Protein AF-A0A942PK74-F1 (afdb_monomer_lite)

Secondary structure (DSSP, 8-state):
-HHHHHTTSS--HHHHHH--SS-S--S---SHHHHHHHHHHHHHHHHTTPPP-PPP-S-S--

Radius of gyration: 13.96 Å; chains: 1; bounding box: 31×30×26 Å

pLDDT: mean 83.07, std 14.33, range [35.72, 98.25]

Sequence (62 aa):
KRRQRLLGFDLSESQVARLRGPAGLPIGSHTPPEIAVAIAAEMTAIKNGIAQPGWPATGSEA

Structure (mmCIF, N/CA/C/O backbone):
data_AF-A0A942PK74-F1
#
_entry.id   AF-A0A942PK74-F1
#
loop_
_atom_site.group_PDB
_atom_site.id
_atom_site.type_symbol
_atom_site.label_atom_id
_atom_site.label_alt_id
_atom_site.label_comp_id
_atom_site.label_asym_id
_atom_site.label_entity_id
_atom_site.label_seq_id
_atom_site.pdbx_PDB_ins_code
_atom_site.Cartn_x
_atom_site.Cartn_y
_atom_site.Cartn_z
_atom_site.occupancy
_atom_site.B_iso_or_equiv
_atom_site.auth_seq_id
_atom_site.auth_comp_id
_atom_site.auth_asym_id
_atom_site.auth_atom_id
_atom_site.pdbx_PDB_model_num
ATOM 1 N N . LYS A 1 1 ? -18.415 2.860 -5.440 1.00 68.38 1 LYS A N 1
ATOM 2 C CA . LYS A 1 1 ? -18.424 1.540 -6.131 1.00 68.38 1 LYS A CA 1
ATOM 3 C C . LYS A 1 1 ? -17.730 0.400 -5.353 1.00 68.38 1 LYS A C 1
ATOM 5 O O . LYS A 1 1 ? -18.416 -0.561 -5.046 1.00 68.38 1 LYS A O 1
ATOM 10 N N . ARG A 1 2 ? -16.430 0.453 -4.978 1.00 78.19 2 ARG A N 1
ATOM 11 C CA . ARG A 1 2 ? -15.759 -0.655 -4.227 1.00 78.19 2 ARG A CA 1
ATOM 12 C C . ARG A 1 2 ? -16.373 -0.925 -2.844 1.00 78.19 2 ARG A C 1
ATOM 14 O O . ARG A 1 2 ? -16.695 -2.066 -2.555 1.00 78.19 2 ARG A O 1
ATOM 21 N N . ARG A 1 3 ? -16.567 0.116 -2.025 1.00 76.38 3 ARG A N 1
ATOM 22 C CA . ARG A 1 3 ? -17.144 -0.008 -0.671 1.00 76.38 3 ARG A CA 1
ATOM 23 C C . ARG A 1 3 ? -18.572 -0.563 -0.672 1.00 76.38 3 ARG A C 1
ATOM 25 O O . ARG A 1 3 ? -18.854 -1.481 0.075 1.00 76.38 3 ARG A O 1
ATOM 32 N N . GLN A 1 4 ? -19.427 -0.083 -1.575 1.00 77.94 4 GLN A N 1
ATOM 33 C CA . GLN A 1 4 ? -20.794 -0.600 -1.746 1.00 77.94 4 GLN A CA 1
ATOM 34 C C . GLN A 1 4 ? -20.821 -2.089 -2.114 1.00 77.94 4 GLN A C 1
ATOM 36 O O . GLN A 1 4 ? -21.653 -2.818 -1.600 1.00 77.94 4 GLN A O 1
ATOM 41 N N . ARG A 1 5 ? -19.885 -2.563 -2.953 1.00 82.38 5 ARG A N 1
ATOM 42 C CA . ARG A 1 5 ? -19.773 -4.001 -3.250 1.00 82.38 5 ARG A CA 1
ATOM 43 C C . ARG A 1 5 ? -19.357 -4.819 -2.032 1.00 82.38 5 ARG A C 1
ATOM 45 O O . ARG A 1 5 ? -19.804 -5.944 -1.906 1.00 82.38 5 ARG A O 1
ATOM 52 N N . LEU A 1 6 ? -18.514 -4.268 -1.159 1.00 80.25 6 LEU A N 1
ATOM 53 C CA . LEU A 1 6 ? -18.046 -4.955 0.048 1.00 80.25 6 LEU A CA 1
ATOM 54 C C . LEU A 1 6 ? -19.153 -5.126 1.094 1.00 80.25 6 LEU A C 1
ATOM 56 O O . LEU A 1 6 ? -19.149 -6.128 1.792 1.00 80.25 6 LEU A O 1
ATOM 60 N N . LEU A 1 7 ? -20.115 -4.201 1.143 1.00 79.62 7 LEU A N 1
ATOM 61 C CA . LEU A 1 7 ? -21.322 -4.327 1.971 1.00 79.62 7 LEU A CA 1
ATOM 62 C C . LEU A 1 7 ? -22.285 -5.420 1.475 1.00 79.62 7 LEU A C 1
ATOM 64 O O . LEU A 1 7 ? -23.185 -5.806 2.206 1.00 79.62 7 LEU A 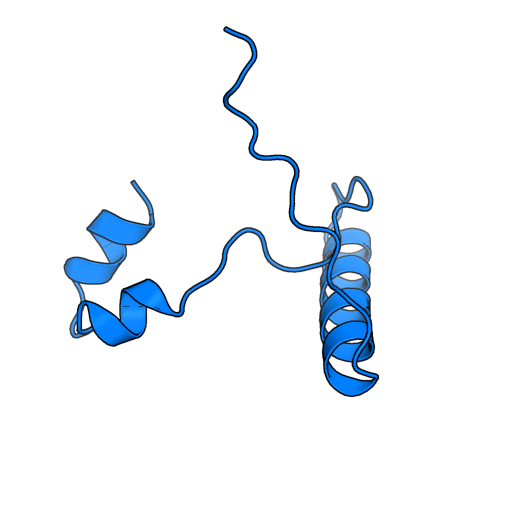O 1
ATOM 68 N N . GLY A 1 8 ? -22.119 -5.904 0.239 1.00 80.31 8 GLY A N 1
ATOM 69 C CA . GLY A 1 8 ? -22.863 -7.050 -0.295 1.00 80.31 8 GLY A CA 1
ATOM 70 C C . GLY A 1 8 ? -22.259 -8.414 0.065 1.00 80.31 8 GLY A C 1
ATOM 71 O O . GLY A 1 8 ? -22.782 -9.433 -0.372 1.00 80.31 8 GLY A O 1
ATOM 72 N N . PHE A 1 9 ? -21.153 -8.436 0.812 1.00 81.25 9 PHE A N 1
ATOM 73 C CA . PHE A 1 9 ? -20.594 -9.635 1.444 1.00 81.25 9 PHE A CA 1
ATOM 74 C C . PHE A 1 9 ? -20.932 -9.614 2.944 1.00 81.25 9 PHE A C 1
ATOM 76 O O . PHE A 1 9 ? -21.408 -8.596 3.440 1.00 81.25 9 PHE A O 1
ATOM 83 N N . ASP A 1 10 ? -20.626 -10.685 3.684 1.00 82.75 10 ASP A N 1
ATOM 84 C CA . ASP A 1 10 ? -20.767 -10.769 5.155 1.00 82.75 10 ASP A CA 1
ATOM 85 C C . ASP A 1 10 ? -19.766 -9.866 5.920 1.00 82.75 10 ASP A C 1
ATOM 87 O O . ASP A 1 10 ? -19.103 -10.277 6.874 1.00 82.75 10 ASP A O 1
ATOM 91 N N . LEU A 1 11 ? -19.602 -8.617 5.481 1.00 83.06 11 LEU A N 1
ATOM 92 C CA . LEU A 1 11 ? -18.785 -7.598 6.123 1.00 83.06 11 LEU A CA 1
ATOM 93 C C . LEU A 1 11 ? -19.689 -6.530 6.731 1.00 83.06 11 LEU A C 1
ATOM 95 O O . LEU A 1 11 ? -20.504 -5.913 6.048 1.00 83.06 11 LEU A O 1
ATOM 99 N N . SER A 1 12 ? -19.484 -6.247 8.013 1.00 86.44 12 SER A N 1
ATOM 100 C CA . SER A 1 12 ? -20.146 -5.140 8.691 1.00 86.44 12 SER A CA 1
ATOM 101 C C . SER A 1 12 ? -19.654 -3.786 8.171 1.00 86.44 12 SER A C 1
ATOM 103 O O . SER A 1 12 ? -18.529 -3.638 7.678 1.00 86.44 12 SER A O 1
ATOM 105 N N . GLU A 1 13 ? -20.461 -2.745 8.368 1.00 84.88 13 GLU A N 1
ATOM 106 C CA . GLU A 1 13 ? -20.074 -1.370 8.038 1.00 84.88 13 GLU A CA 1
ATOM 107 C C . GLU A 1 13 ? -18.768 -0.953 8.724 1.00 84.88 13 GLU A C 1
ATOM 109 O O . GLU A 1 13 ? -17.930 -0.289 8.114 1.00 84.88 13 GLU A O 1
ATOM 114 N N . SER A 1 14 ? -18.545 -1.399 9.965 1.00 86.94 14 SER A N 1
ATOM 115 C CA . SER A 1 14 ? -17.318 -1.104 10.709 1.00 86.94 14 SER A CA 1
ATOM 116 C C . SER A 1 14 ? -16.092 -1.808 10.123 1.00 86.94 14 SER A C 1
ATOM 118 O O . SER A 1 14 ? -15.003 -1.229 10.106 1.00 86.94 14 SER A O 1
ATOM 120 N N . GLN A 1 15 ? -16.244 -3.018 9.577 1.00 87.25 15 GLN A N 1
ATOM 121 C CA . GLN A 1 15 ? -15.173 -3.700 8.846 1.00 87.25 15 GLN A CA 1
ATOM 122 C C . GLN A 1 15 ? -14.858 -2.975 7.533 1.00 87.25 15 GLN A C 1
ATOM 124 O O . GLN A 1 15 ? -13.687 -2.723 7.239 1.00 87.25 15 GLN A O 1
ATOM 129 N N . VAL A 1 16 ? -15.884 -2.564 6.783 1.00 85.50 16 VAL A N 1
ATOM 130 C CA . VAL A 1 16 ? -15.711 -1.815 5.528 1.00 85.50 16 VAL A CA 1
ATOM 131 C C . VAL A 1 16 ? -15.127 -0.419 5.774 1.00 85.50 16 VAL A C 1
ATOM 133 O O . VAL A 1 16 ? -14.330 0.067 4.966 1.00 85.50 16 VAL A O 1
ATOM 136 N N . ALA A 1 17 ? -15.455 0.217 6.900 1.00 85.81 17 ALA A N 1
ATOM 137 C CA . ALA A 1 17 ? -14.930 1.525 7.276 1.00 85.81 17 ALA A CA 1
ATOM 138 C C . ALA A 1 17 ? -13.406 1.513 7.462 1.00 85.81 17 ALA A C 1
ATOM 140 O O . ALA A 1 17 ? -12.737 2.466 7.056 1.00 85.81 17 ALA A O 1
ATOM 141 N N . ARG A 1 18 ? -12.856 0.420 8.012 1.00 84.62 18 ARG A N 1
ATOM 142 C CA . ARG A 1 18 ? -11.409 0.246 8.221 1.00 84.62 18 ARG A CA 1
ATOM 143 C C . ARG A 1 18 ? -10.633 -0.060 6.942 1.00 84.62 18 ARG A C 1
ATOM 145 O O . ARG A 1 18 ? -9.413 0.095 6.935 1.00 84.62 18 ARG A O 1
ATOM 152 N N . LEU A 1 19 ? -11.305 -0.483 5.871 1.00 84.19 19 LEU A N 1
ATOM 153 C CA . LEU A 1 19 ? -10.647 -0.734 4.593 1.00 84.19 19 LEU A CA 1
ATOM 154 C C . LEU A 1 19 ? -10.206 0.588 3.967 1.00 84.19 19 LEU A C 1
ATOM 156 O O . LEU A 1 19 ? -11.028 1.416 3.561 1.00 84.19 19 LEU A O 1
ATOM 160 N N . ARG A 1 20 ? -8.888 0.750 3.863 1.00 78.31 20 ARG A N 1
ATOM 161 C CA . ARG A 1 20 ? -8.248 1.848 3.144 1.00 78.31 20 ARG A CA 1
ATOM 162 C C . ARG A 1 20 ? -7.957 1.430 1.708 1.00 78.31 20 ARG A C 1
ATOM 164 O O . ARG A 1 20 ? -7.773 0.253 1.394 1.00 78.31 20 ARG A O 1
ATOM 171 N N . GLY A 1 21 ? -7.983 2.402 0.814 1.00 77.50 21 GLY A N 1
ATOM 172 C CA . GLY A 1 21 ? -7.610 2.211 -0.575 1.00 77.50 21 GLY A CA 1
ATOM 173 C C . GLY A 1 21 ? -7.211 3.548 -1.189 1.00 77.50 21 GLY A C 1
ATOM 174 O O . GLY A 1 21 ? -7.832 4.549 -0.821 1.00 77.50 21 GLY A O 1
ATOM 175 N N . PRO A 1 22 ? -6.263 3.571 -2.142 1.00 86.75 22 PRO A N 1
ATOM 176 C CA . PRO A 1 22 ? -5.404 2.468 -2.622 1.00 86.75 22 PRO A CA 1
ATOM 177 C C . PRO A 1 22 ? -4.425 1.923 -1.553 1.00 86.75 22 PRO A C 1
ATOM 179 O O . PRO A 1 22 ? -4.413 2.437 -0.441 1.00 86.75 2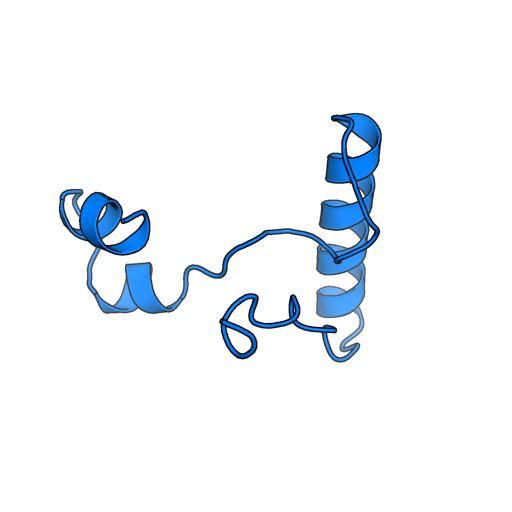2 PRO A O 1
ATOM 182 N N . ALA A 1 23 ? -3.699 0.836 -1.854 1.00 88.06 23 ALA A N 1
ATOM 183 C CA . ALA A 1 23 ? -2.702 0.223 -0.958 1.00 88.06 23 ALA A CA 1
ATOM 184 C C . ALA A 1 23 ? -1.281 0.446 -1.501 1.00 88.06 23 ALA A C 1
ATOM 186 O O . ALA A 1 23 ? -1.081 0.359 -2.715 1.00 88.06 23 ALA A O 1
ATOM 187 N N . GLY A 1 24 ? -0.328 0.750 -0.617 1.00 91.94 24 GLY A N 1
ATOM 188 C CA . GLY A 1 24 ? 1.041 1.200 -0.898 1.00 91.94 24 GLY A CA 1
ATOM 189 C C . GLY A 1 24 ? 1.315 2.688 -0.619 1.00 91.94 24 GLY A C 1
ATOM 190 O O . GLY A 1 24 ? 0.508 3.384 -0.022 1.00 91.94 24 GLY A O 1
ATOM 191 N N . LEU A 1 25 ? 2.468 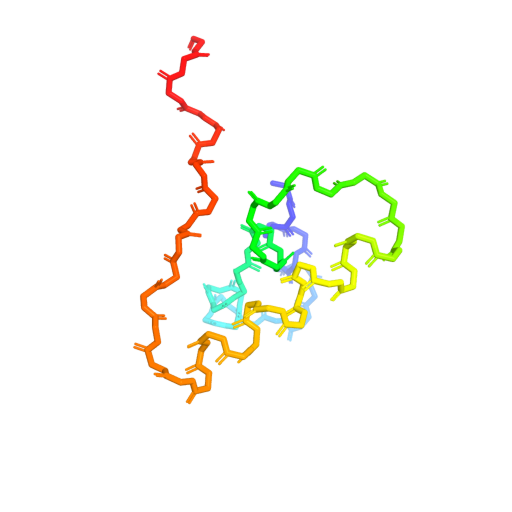3.196 -1.048 1.00 91.62 25 LEU A N 1
ATOM 192 C CA . LEU A 1 25 ? 2.738 4.637 -1.130 1.00 91.62 25 LEU A CA 1
ATOM 193 C C . LEU A 1 25 ? 2.504 5.135 -2.569 1.00 91.62 25 LEU A C 1
ATOM 195 O O . LEU A 1 25 ? 2.719 4.367 -3.512 1.00 91.62 25 LEU A O 1
ATOM 199 N N . PRO A 1 26 ? 2.112 6.406 -2.786 1.00 91.88 26 PRO A N 1
ATOM 200 C CA . PRO A 1 26 ? 1.891 6.962 -4.122 1.00 91.88 26 PRO A CA 1
ATOM 201 C C . PRO A 1 26 ? 3.220 7.249 -4.851 1.00 91.88 26 PRO A C 1
ATOM 203 O O . PRO A 1 26 ? 3.595 8.399 -5.052 1.00 91.88 26 PRO A O 1
ATOM 206 N N . ILE A 1 27 ? 3.936 6.197 -5.263 1.00 91.31 27 ILE A N 1
ATOM 207 C CA . ILE A 1 27 ? 5.241 6.292 -5.949 1.00 91.31 27 ILE A CA 1
ATOM 208 C C . ILE A 1 27 ? 5.135 6.277 -7.485 1.00 91.31 27 ILE A C 1
ATOM 210 O O . ILE A 1 27 ? 6.146 6.148 -8.166 1.00 91.31 27 ILE A O 1
ATOM 214 N N . GLY A 1 28 ? 3.919 6.374 -8.035 1.00 91.06 28 GLY A N 1
ATOM 215 C CA . GLY A 1 28 ? 3.687 6.288 -9.482 1.00 91.06 28 GLY A CA 1
ATOM 216 C C . GLY A 1 28 ? 3.832 4.872 -10.049 1.00 91.06 28 GLY A C 1
ATOM 217 O O . GLY A 1 28 ? 4.291 4.715 -11.171 1.00 91.06 28 GLY A O 1
ATOM 218 N N . SER A 1 29 ? 3.478 3.839 -9.277 1.00 93.75 29 SER A N 1
ATOM 219 C CA . SER A 1 29 ? 3.589 2.442 -9.713 1.00 93.75 29 SER A CA 1
ATOM 220 C C . SER A 1 29 ? 2.624 2.097 -10.854 1.00 93.75 29 SER A C 1
ATOM 222 O O . SER A 1 29 ? 1.417 2.330 -10.751 1.00 93.75 29 SER A O 1
ATOM 224 N N . HIS A 1 30 ? 3.141 1.433 -11.884 1.00 95.44 30 HIS A N 1
ATOM 225 C CA . HIS A 1 30 ? 2.400 0.899 -13.028 1.00 95.44 30 HIS A CA 1
ATOM 226 C C . HIS A 1 30 ? 2.632 -0.604 -13.238 1.00 95.44 30 HIS A C 1
ATOM 228 O O . HIS A 1 30 ? 1.779 -1.276 -13.822 1.00 95.44 30 HIS A O 1
ATOM 234 N N . THR A 1 31 ? 3.751 -1.151 -12.752 1.00 97.56 31 THR A N 1
ATOM 235 C CA . THR A 1 31 ? 4.097 -2.574 -12.910 1.00 97.56 31 THR A CA 1
ATOM 236 C C . THR A 1 31 ? 3.928 -3.374 -11.610 1.00 97.56 31 THR A C 1
ATOM 238 O O . THR A 1 31 ? 3.994 -2.806 -10.517 1.00 97.56 31 THR A O 1
ATOM 241 N N . PRO A 1 32 ? 3.732 -4.710 -11.667 1.00 98.00 32 PRO A N 1
ATOM 242 C CA . PRO A 1 32 ? 3.611 -5.526 -10.455 1.00 98.00 32 PRO A CA 1
ATOM 243 C C . PRO A 1 32 ? 4.795 -5.397 -9.475 1.00 98.00 32 PRO A C 1
ATOM 245 O O . PRO A 1 32 ? 4.535 -5.273 -8.276 1.00 98.00 32 PRO A O 1
ATOM 248 N N . PRO A 1 33 ? 6.070 -5.356 -9.920 1.00 98.25 33 PRO A N 1
ATOM 249 C CA . PRO A 1 33 ? 7.194 -5.090 -9.019 1.00 98.25 33 PRO A CA 1
ATOM 250 C C . PRO A 1 33 ? 7.112 -3.720 -8.334 1.00 98.25 33 PRO A C 1
ATOM 252 O O . PRO A 1 33 ? 7.319 -3.625 -7.125 1.00 98.25 33 PRO A O 1
ATOM 255 N N . GLU A 1 34 ? 6.752 -2.664 -9.067 1.00 97.69 34 GLU A N 1
ATOM 256 C CA . GLU A 1 34 ? 6.587 -1.320 -8.493 1.00 97.69 34 GLU A CA 1
ATOM 257 C C . GLU A 1 34 ? 5.441 -1.267 -7.477 1.00 97.69 34 GLU A C 1
ATOM 259 O O . GLU A 1 34 ? 5.541 -0.587 -6.456 1.00 97.69 34 GLU A O 1
ATOM 264 N N . ILE A 1 35 ? 4.344 -1.985 -7.730 1.00 95.81 35 ILE A N 1
ATOM 265 C CA . ILE A 1 35 ? 3.216 -2.088 -6.795 1.00 95.81 35 ILE A CA 1
ATOM 266 C C . ILE A 1 35 ? 3.656 -2.817 -5.518 1.00 95.81 35 ILE A C 1
ATOM 268 O O . ILE A 1 35 ? 3.324 -2.382 -4.415 1.00 95.81 35 ILE A O 1
ATOM 272 N N . ALA A 1 36 ? 4.441 -3.891 -5.642 1.00 97.31 36 ALA A N 1
ATOM 273 C CA . ALA A 1 36 ? 4.964 -4.621 -4.490 1.00 97.31 36 ALA A CA 1
ATOM 274 C C . ALA A 1 36 ? 5.867 -3.738 -3.612 1.00 97.31 36 ALA A C 1
ATOM 276 O O . ALA A 1 36 ? 5.719 -3.740 -2.389 1.00 97.31 36 ALA A O 1
ATOM 277 N N . VAL A 1 37 ? 6.749 -2.939 -4.227 1.00 97.25 37 VAL A N 1
ATOM 278 C CA . VAL A 1 37 ? 7.597 -1.973 -3.510 1.00 97.25 37 VAL A CA 1
ATOM 279 C C . VAL A 1 37 ? 6.750 -0.914 -2.806 1.00 97.25 37 VAL A C 1
ATOM 281 O O . VAL A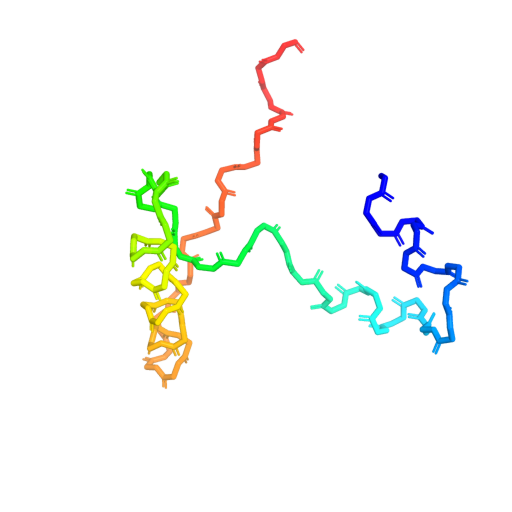 1 37 ? 6.986 -0.643 -1.630 1.00 97.25 37 VAL A O 1
ATOM 284 N N . ALA A 1 38 ? 5.730 -0.364 -3.474 1.00 95.31 38 ALA A N 1
ATOM 285 C CA . ALA A 1 38 ? 4.822 0.610 -2.871 1.00 95.31 38 ALA A CA 1
ATOM 286 C C . ALA A 1 38 ? 4.147 0.056 -1.606 1.00 95.31 38 ALA A C 1
ATOM 288 O O . ALA A 1 38 ? 4.123 0.733 -0.577 1.00 95.31 38 ALA A O 1
ATOM 289 N N . ILE A 1 39 ? 3.643 -1.181 -1.664 1.00 94.38 39 ILE A N 1
ATOM 290 C CA . ILE A 1 39 ? 3.007 -1.872 -0.531 1.00 94.38 39 ILE A CA 1
ATOM 291 C C . ILE A 1 39 ? 4.018 -2.129 0.589 1.00 94.38 39 ILE A C 1
ATOM 293 O O . ILE A 1 39 ? 3.752 -1.809 1.747 1.00 94.38 39 ILE A O 1
ATOM 297 N N . ALA A 1 40 ? 5.197 -2.665 0.266 1.00 95.75 40 ALA A N 1
ATOM 298 C CA . ALA A 1 40 ? 6.234 -2.940 1.259 1.00 95.75 40 ALA A CA 1
ATOM 299 C C . ALA A 1 40 ? 6.711 -1.665 1.978 1.00 95.75 40 ALA A C 1
ATOM 301 O O . ALA A 1 40 ? 6.950 -1.684 3.192 1.00 95.75 40 ALA A O 1
ATOM 302 N N . ALA A 1 41 ? 6.801 -0.552 1.247 1.00 94.69 41 ALA A N 1
ATOM 303 C CA . ALA A 1 41 ? 7.144 0.749 1.800 1.00 94.69 41 ALA A CA 1
ATOM 304 C C . ALA A 1 41 ? 6.061 1.265 2.762 1.00 94.69 41 ALA A C 1
ATOM 306 O O . ALA A 1 41 ? 6.398 1.687 3.869 1.00 94.69 41 ALA A O 1
ATOM 307 N N . GLU A 1 42 ? 4.776 1.155 2.400 1.00 93.19 42 GLU A N 1
ATOM 308 C CA . GLU A 1 42 ? 3.661 1.516 3.291 1.00 93.19 42 GLU A CA 1
ATOM 309 C C . GLU A 1 42 ? 3.719 0.709 4.595 1.00 93.19 42 GLU A C 1
ATOM 311 O O . GLU A 1 42 ? 3.720 1.297 5.680 1.00 93.19 42 GLU A O 1
ATOM 316 N N . MET A 1 43 ? 3.854 -0.622 4.510 1.00 93.00 43 MET A N 1
ATOM 317 C CA . MET A 1 43 ? 3.949 -1.491 5.693 1.00 93.00 43 MET A CA 1
ATOM 318 C C . MET A 1 43 ? 5.122 -1.102 6.601 1.00 93.00 43 MET A C 1
ATOM 320 O O . MET A 1 43 ? 4.980 -1.056 7.825 1.00 93.00 43 MET A O 1
ATOM 324 N N . THR A 1 44 ? 6.278 -0.802 6.005 1.00 94.81 44 THR A N 1
ATOM 325 C CA . THR A 1 44 ? 7.480 -0.377 6.735 1.00 94.81 44 THR A CA 1
ATOM 326 C C . THR A 1 44 ? 7.266 0.967 7.429 1.00 94.81 44 THR A C 1
ATOM 328 O O . THR A 1 44 ? 7.623 1.118 8.597 1.00 94.81 44 THR A O 1
ATOM 331 N N . ALA A 1 45 ? 6.640 1.929 6.750 1.00 92.81 45 ALA A N 1
ATOM 332 C CA . ALA A 1 45 ? 6.330 3.235 7.318 1.00 92.81 45 ALA A CA 1
ATOM 333 C C . ALA A 1 45 ? 5.348 3.133 8.501 1.00 92.81 45 ALA A C 1
ATOM 335 O O . ALA A 1 45 ? 5.608 3.737 9.541 1.00 92.81 45 ALA A O 1
ATOM 336 N N . ILE A 1 46 ? 4.293 2.304 8.399 1.00 91.00 46 ILE A N 1
ATOM 337 C CA . ILE A 1 46 ? 3.372 2.024 9.522 1.00 91.00 46 ILE A CA 1
ATOM 338 C C . ILE A 1 46 ? 4.148 1.441 10.704 1.00 91.00 46 ILE A C 1
ATOM 340 O O . ILE A 1 46 ? 4.011 1.920 11.829 1.00 91.00 46 ILE A O 1
ATOM 344 N N . LYS A 1 47 ? 4.983 0.426 10.449 1.00 93.75 47 LYS A N 1
ATOM 345 C CA . LYS A 1 47 ? 5.780 -0.242 11.485 1.00 93.75 47 LYS A CA 1
ATOM 346 C C . LYS A 1 47 ? 6.701 0.729 12.229 1.00 93.75 47 LYS A C 1
ATOM 348 O O . LYS A 1 47 ? 6.885 0.579 13.432 1.00 93.75 47 LYS A O 1
ATOM 353 N N . ASN A 1 48 ? 7.254 1.713 11.525 1.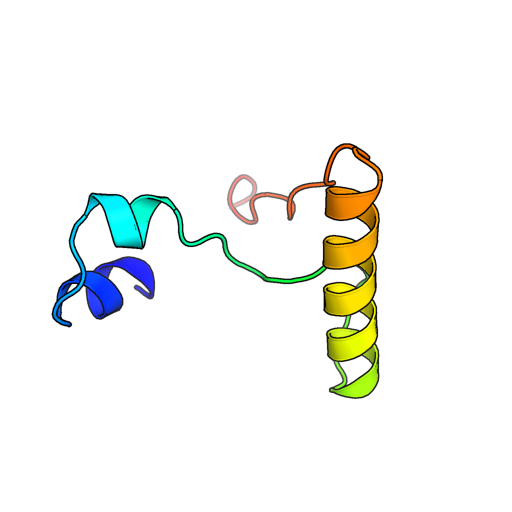00 95.94 48 ASN A N 1
ATOM 354 C CA . ASN A 1 48 ? 8.183 2.694 12.082 1.00 95.94 48 ASN A CA 1
ATOM 355 C C . ASN A 1 48 ? 7.501 3.983 12.581 1.00 95.94 48 ASN A C 1
ATOM 357 O O . ASN A 1 48 ? 8.196 4.927 12.946 1.00 95.94 48 ASN A O 1
ATOM 361 N N . GLY A 1 49 ? 6.164 4.055 12.591 1.00 93.50 49 GLY A N 1
ATOM 362 C CA . GLY A 1 49 ? 5.427 5.231 13.072 1.00 93.50 49 GLY A CA 1
ATOM 363 C C . GLY A 1 49 ? 5.557 6.473 12.183 1.00 93.50 49 GLY A C 1
ATOM 364 O O . GLY A 1 49 ? 5.309 7.585 12.645 1.00 93.50 49 GLY A O 1
ATOM 365 N N . ILE A 1 50 ? 5.942 6.307 10.916 1.00 91.12 50 ILE A N 1
ATOM 366 C CA . ILE A 1 50 ? 6.033 7.411 9.958 1.00 91.12 50 ILE A CA 1
ATOM 367 C C . ILE A 1 50 ? 4.627 7.772 9.473 1.00 91.12 50 ILE A C 1
ATOM 369 O O . ILE A 1 50 ? 3.840 6.901 9.089 1.00 91.12 50 ILE A O 1
ATOM 373 N N . ALA A 1 51 ? 4.317 9.072 9.481 1.00 78.44 51 ALA A N 1
ATOM 374 C CA . ALA A 1 51 ? 3.063 9.586 8.950 1.00 78.44 51 ALA A CA 1
ATOM 375 C C . ALA A 1 51 ? 2.925 9.203 7.469 1.00 78.44 51 ALA A C 1
ATOM 377 O O . ALA A 1 51 ? 3.798 9.488 6.652 1.00 78.44 51 ALA A O 1
ATOM 378 N N . GLN A 1 52 ? 1.823 8.536 7.132 1.00 69.94 52 GLN A N 1
ATOM 379 C CA . GLN A 1 52 ? 1.558 8.073 5.774 1.00 69.94 52 GLN A CA 1
ATOM 380 C C . GLN A 1 52 ? 1.191 9.264 4.876 1.00 69.94 52 GLN A C 1
ATOM 382 O O . GLN A 1 52 ? 0.213 9.952 5.192 1.00 69.94 52 GLN A O 1
ATOM 387 N N . PRO A 1 53 ? 1.894 9.511 3.754 1.00 65.31 53 PRO A N 1
ATOM 388 C CA . PRO A 1 53 ? 1.379 10.401 2.726 1.00 65.31 53 PRO A CA 1
ATOM 389 C C . PRO A 1 53 ? 0.140 9.729 2.129 1.00 65.31 53 PRO A C 1
ATOM 391 O O . PRO A 1 53 ? 0.228 8.698 1.464 1.00 65.31 53 PRO A O 1
ATOM 394 N N . GLY A 1 54 ? -1.041 10.268 2.435 1.00 68.94 54 GLY A N 1
ATOM 395 C CA . GLY A 1 54 ? -2.277 9.785 1.832 1.00 68.94 54 GLY A CA 1
ATOM 396 C C . GLY A 1 54 ? -2.198 9.919 0.315 1.00 68.94 54 GLY A C 1
ATOM 397 O O . GLY A 1 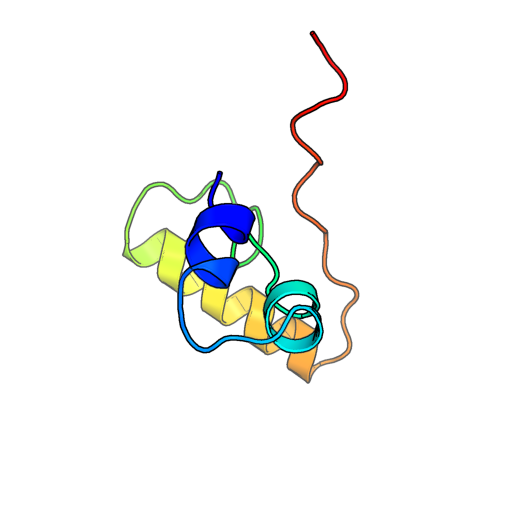54 ? -1.572 10.854 -0.191 1.00 68.94 54 GLY A O 1
ATOM 398 N N . TRP A 1 55 ? -2.847 9.012 -0.421 1.00 73.56 55 TRP A N 1
ATOM 399 C CA . TRP A 1 55 ? -3.103 9.296 -1.829 1.00 73.56 55 TRP A CA 1
ATOM 400 C C . TRP A 1 55 ? -3.768 10.662 -1.923 1.00 73.56 55 TRP A C 1
ATOM 402 O O . TRP A 1 55 ? -4.726 10.894 -1.172 1.00 73.56 55 TRP A O 1
ATOM 412 N N . PRO A 1 56 ? -3.291 11.554 -2.811 1.00 66.75 56 PRO A N 1
ATOM 413 C CA . PRO A 1 56 ? -4.024 12.772 -3.081 1.00 66.75 56 PRO A CA 1
ATOM 414 C C . PRO A 1 56 ? -5.447 12.344 -3.415 1.00 66.75 56 PRO A C 1
ATOM 416 O O . PRO A 1 56 ? -5.648 11.437 -4.229 1.00 66.75 56 PRO A O 1
ATOM 419 N N . ALA A 1 57 ? -6.422 12.918 -2.712 1.00 59.47 57 ALA A N 1
ATOM 420 C CA . ALA A 1 57 ? -7.817 12.705 -3.034 1.00 59.47 57 ALA A CA 1
ATOM 421 C C . ALA A 1 57 ? -8.000 13.204 -4.469 1.00 59.47 57 ALA A C 1
ATOM 423 O O . ALA A 1 57 ? -8.112 14.402 -4.710 1.00 59.47 57 ALA A O 1
ATOM 424 N N . THR A 1 58 ? -7.936 12.299 -5.441 1.00 59.06 58 THR A N 1
ATOM 425 C CA . THR A 1 58 ? -8.230 12.606 -6.833 1.00 59.06 58 THR A CA 1
ATOM 426 C C . THR A 1 58 ? -9.722 12.909 -6.898 1.00 59.06 58 THR A C 1
ATOM 428 O O . THR A 1 58 ? -10.556 12.009 -6.990 1.00 59.06 58 THR A O 1
ATOM 431 N N . GLY A 1 59 ? -10.052 14.191 -6.712 1.00 52.97 59 GLY A N 1
ATOM 432 C CA . GLY A 1 59 ? -11.425 14.679 -6.619 1.00 52.97 59 GLY A CA 1
ATOM 433 C C . GLY A 1 59 ? -11.601 16.131 -6.151 1.00 52.97 59 GLY A C 1
ATOM 434 O O . GLY A 1 59 ? -12.604 16.401 -5.503 1.00 52.97 59 GLY A O 1
ATOM 435 N N . SER A 1 60 ? -10.676 17.057 -6.444 1.00 43.47 60 SER A N 1
ATOM 436 C CA . SER A 1 60 ? -10.904 18.508 -6.245 1.00 43.47 60 SER A CA 1
ATOM 437 C C . SER A 1 60 ? -10.509 19.376 -7.451 1.00 43.47 60 SER A C 1
ATOM 439 O O . SER A 1 60 ? -10.358 20.582 -7.297 1.00 43.47 60 SER A O 1
ATOM 441 N N . GLU A 1 61 ? -10.368 18.799 -8.644 1.00 41.53 61 GLU A N 1
ATOM 442 C CA . GLU A 1 61 ? -10.274 19.565 -9.896 1.00 41.53 61 GLU A CA 1
ATOM 443 C C . GLU A 1 61 ? -11.021 18.808 -11.003 1.00 41.53 61 GLU A C 1
ATOM 445 O O . GLU A 1 61 ? -10.451 17.978 -11.711 1.00 41.53 61 GLU A O 1
ATOM 450 N N . ALA A 1 62 ? -12.333 19.044 -11.061 1.00 35.72 62 ALA A N 1
ATOM 451 C CA . ALA A 1 62 ? -13.199 18.989 -12.241 1.00 35.72 62 ALA A CA 1
ATOM 452 C C . ALA A 1 62 ? -14.507 19.719 -11.905 1.00 35.72 62 ALA A C 1
ATOM 454 O O . ALA A 1 62 ? -15.105 19.373 -10.859 1.00 35.72 62 ALA A O 1
#

Foldseek 3Di:
DVLVVVVVDPDDPVRSVPDDDDAFAPPVDDDPVSNVNRNVRRVVCVVVVHDGPDDPPPPDDD